Protein AF-A0A3D5RWS3-F1 (afdb_monomer)

Solvent-accessible surface area (backbone atoms only — not comparable to full-atom values): 8673 Å² total; per-residue (Å²): 136,85,81,83,81,79,78,83,72,88,63,67,59,47,37,91,86,76,72,41,74,52,84,71,76,66,69,67,69,83,58,85,86,69,76,51,62,42,59,52,50,51,54,51,44,47,53,50,14,65,74,66,78,46,55,52,71,55,54,50,50,52,55,49,51,55,35,49,54,36,35,74,72,69,50,42,64,66,46,50,54,51,46,38,56,57,78,48,66,82,84,80,83,78,81,82,86,73,84,82,76,83,74,49,74,64,61,57,50,53,73,74,59,76,73,80,72,86,80,85,85,78,84,82,91,80,86,88,89,131

Structure (mmCIF, N/CA/C/O backbone):
data_AF-A0A3D5RWS3-F1
#
_entry.id   AF-A0A3D5RWS3-F1
#
loop_
_atom_site.group_PDB
_atom_site.id
_atom_site.type_symbol
_atom_site.label_atom_id
_atom_site.label_alt_id
_atom_site.label_comp_id
_atom_site.label_asym_id
_atom_site.label_entity_id
_atom_site.label_seq_id
_atom_site.pdbx_PDB_ins_code
_atom_site.Cartn_x
_atom_site.Cartn_y
_atom_site.Cartn_z
_atom_site.occupancy
_atom_site.B_iso_or_equiv
_atom_site.auth_seq_id
_atom_site.auth_comp_id
_atom_site.auth_asym_id
_atom_site.auth_atom_id
_atom_site.pdbx_PDB_model_num
ATOM 1 N N . MET A 1 1 ? -30.221 -19.049 -11.713 1.00 36.62 1 MET A N 1
ATOM 2 C CA . MET A 1 1 ? -30.953 -18.265 -10.694 1.00 36.62 1 MET A CA 1
ATOM 3 C C . MET A 1 1 ? -29.987 -17.245 -10.103 1.00 36.62 1 MET A C 1
ATOM 5 O O . MET A 1 1 ? -28.895 -17.638 -9.728 1.00 36.62 1 MET A O 1
ATOM 9 N N . SER A 1 2 ? -30.321 -15.952 -10.125 1.00 46.81 2 SER A N 1
ATOM 10 C CA . SER A 1 2 ? -29.475 -14.870 -9.594 1.00 46.81 2 SER A CA 1
ATOM 11 C C . SER A 1 2 ? -30.008 -14.473 -8.220 1.00 46.81 2 SER A C 1
ATOM 13 O O . SER A 1 2 ? -31.063 -13.847 -8.115 1.00 46.81 2 SER A O 1
ATOM 15 N N . GLU A 1 3 ? -29.315 -14.885 -7.161 1.00 55.44 3 GLU A N 1
ATOM 16 C CA . GLU A 1 3 ? -29.613 -14.425 -5.807 1.00 55.44 3 GLU A CA 1
ATOM 17 C C . GLU A 1 3 ? -29.180 -12.959 -5.671 1.00 55.44 3 GLU A C 1
ATOM 19 O O . GLU A 1 3 ? -28.009 -12.607 -5.823 1.00 55.44 3 GLU A O 1
ATOM 24 N N . LYS A 1 4 ? -30.149 -12.075 -5.419 1.00 54.75 4 LYS A N 1
ATOM 25 C CA . LYS A 1 4 ? -29.926 -10.649 -5.163 1.00 54.75 4 LYS A CA 1
ATOM 26 C C . LYS A 1 4 ? -29.294 -10.493 -3.773 1.00 54.75 4 LYS A C 1
ATOM 28 O O . LYS A 1 4 ? -29.996 -10.572 -2.773 1.00 54.75 4 LYS A O 1
ATOM 33 N N . THR A 1 5 ? -27.984 -10.260 -3.687 1.00 52.25 5 THR A N 1
ATOM 34 C CA . THR A 1 5 ? -27.236 -10.273 -2.408 1.00 52.25 5 THR A CA 1
ATOM 35 C C . THR A 1 5 ? -27.088 -8.921 -1.698 1.00 52.25 5 THR A C 1
ATOM 37 O O . THR A 1 5 ? -26.432 -8.853 -0.664 1.00 52.25 5 THR A O 1
ATOM 40 N N . ASN A 1 6 ? -27.727 -7.847 -2.173 1.00 54.09 6 ASN A N 1
ATOM 41 C CA . ASN A 1 6 ? -27.619 -6.516 -1.557 1.00 54.09 6 ASN A CA 1
ATOM 42 C C . ASN A 1 6 ? -28.948 -6.030 -0.960 1.00 54.09 6 ASN A C 1
ATOM 44 O O . ASN A 1 6 ? -29.501 -5.016 -1.382 1.00 54.09 6 ASN A O 1
ATOM 48 N N . THR A 1 7 ? -29.477 -6.732 0.041 1.00 55.81 7 THR A N 1
ATOM 49 C CA . THR A 1 7 ? -30.536 -6.175 0.896 1.00 55.81 7 THR A CA 1
ATOM 50 C C . THR A 1 7 ? -29.924 -5.188 1.886 1.00 55.81 7 THR A C 1
ATOM 52 O O . THR A 1 7 ? -29.222 -5.576 2.821 1.00 55.81 7 THR A O 1
ATOM 55 N N . ASN A 1 8 ? -30.188 -3.898 1.679 1.00 54.53 8 ASN A N 1
ATOM 56 C CA . ASN A 1 8 ? -29.845 -2.841 2.624 1.00 54.53 8 ASN A CA 1
ATOM 57 C C . ASN A 1 8 ? -30.800 -2.935 3.827 1.00 54.53 8 ASN A C 1
ATOM 59 O O . ASN A 1 8 ? -31.895 -2.377 3.815 1.00 54.53 8 ASN A O 1
ATOM 63 N N . VAL A 1 9 ? -30.435 -3.741 4.826 1.00 62.44 9 VAL A N 1
ATOM 64 C CA . VAL A 1 9 ? -31.224 -3.895 6.055 1.00 62.44 9 VAL A CA 1
ATOM 65 C C . VAL A 1 9 ? -31.192 -2.568 6.811 1.00 62.44 9 VAL A C 1
ATOM 67 O O . VAL A 1 9 ? -30.112 -2.059 7.121 1.00 62.44 9 VAL A O 1
ATOM 70 N N . LYS A 1 10 ? -32.367 -2.004 7.112 1.00 59.62 10 LYS A N 1
ATOM 71 C CA . LYS A 1 10 ? -32.502 -0.781 7.913 1.00 59.62 10 LYS A CA 1
ATOM 72 C C . LYS A 1 10 ? -31.971 -1.065 9.321 1.00 59.62 10 LYS A C 1
ATOM 74 O O . LYS A 1 10 ? -32.609 -1.767 10.098 1.00 59.62 10 LYS A O 1
ATOM 79 N N . LYS A 1 11 ? -30.772 -0.572 9.622 1.00 62.06 11 LYS A N 1
ATOM 80 C CA . LYS A 1 11 ? -30.099 -0.791 10.905 1.00 62.06 11 LYS A CA 1
ATOM 81 C C . LYS A 1 11 ? -30.596 0.225 11.927 1.00 62.06 11 LYS A C 1
ATOM 83 O O . LYS A 1 11 ? -30.517 1.428 11.691 1.00 62.06 11 LYS A O 1
ATOM 88 N N . THR A 1 12 ? -31.113 -0.259 13.049 1.00 64.81 12 THR A N 1
ATOM 89 C CA . THR A 1 12 ? -31.482 0.564 14.204 1.00 64.81 12 THR A CA 1
ATOM 90 C C . THR A 1 12 ? -30.310 0.575 15.180 1.00 64.81 12 THR A C 1
ATOM 92 O O . THR A 1 12 ? -29.943 -0.458 15.730 1.00 64.81 12 THR A O 1
ATOM 95 N N . TYR A 1 13 ? -29.688 1.739 15.363 1.00 68.94 13 TYR A N 1
ATOM 96 C CA . TYR A 1 13 ? -28.500 1.918 16.215 1.00 68.94 13 TYR A CA 1
ATOM 97 C C . TYR A 1 13 ? -28.842 2.144 17.695 1.00 68.94 13 TYR A C 1
ATOM 99 O O . TYR A 1 13 ? -27.952 2.269 18.539 1.00 68.94 13 TYR A O 1
ATOM 107 N N . THR A 1 14 ? -30.136 2.191 17.990 1.00 74.44 14 THR A N 1
ATOM 108 C CA . THR A 1 14 ? -30.705 2.591 19.268 1.00 74.44 14 THR A CA 1
ATOM 109 C C . THR A 1 14 ? -31.538 1.446 19.822 1.00 74.44 14 THR A C 1
ATOM 111 O O . THR A 1 14 ? -32.309 0.831 19.084 1.00 74.44 14 THR A O 1
ATOM 114 N N . ASP A 1 15 ? -31.380 1.167 21.112 1.00 75.19 15 ASP A N 1
ATOM 115 C CA . ASP A 1 15 ? -32.229 0.234 21.841 1.00 75.19 15 ASP A CA 1
ATOM 116 C C . ASP A 1 15 ? -33.669 0.786 21.867 1.00 75.19 15 ASP A C 1
ATOM 118 O O . ASP A 1 15 ? -33.875 1.911 22.335 1.00 75.19 15 ASP A O 1
ATOM 122 N N . PRO A 1 16 ? -34.664 0.036 21.358 1.00 77.12 16 PRO A N 1
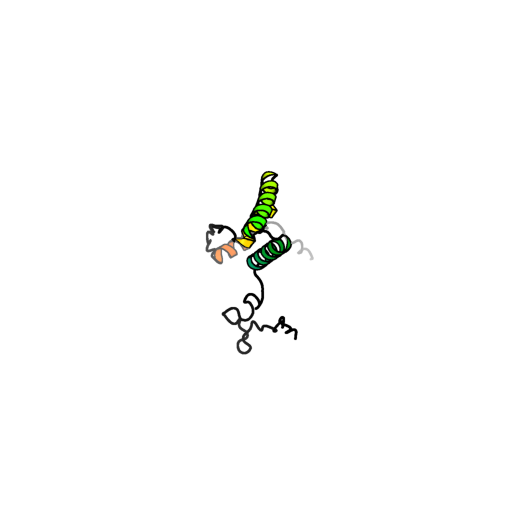ATOM 123 C CA . PRO A 1 16 ? -36.049 0.495 21.289 1.00 77.12 16 PRO A CA 1
ATOM 124 C C . PRO A 1 16 ? -36.683 0.749 22.664 1.00 77.12 16 PRO A C 1
ATOM 126 O O . PRO A 1 16 ? -37.677 1.466 22.736 1.00 77.12 16 PRO A O 1
ATOM 129 N N . VAL A 1 17 ? -36.132 0.183 23.742 1.00 79.69 17 VAL A N 1
ATOM 130 C CA . VAL A 1 17 ? -36.660 0.329 25.106 1.00 79.69 17 VAL A CA 1
ATOM 131 C C . VAL A 1 17 ? -35.993 1.488 25.839 1.00 79.69 17 VAL A C 1
ATOM 133 O O . VAL A 1 17 ? -36.666 2.272 26.502 1.00 79.69 17 VAL A O 1
ATOM 136 N N . THR A 1 18 ? -34.669 1.612 25.733 1.00 79.75 18 THR A N 1
ATOM 137 C CA . THR A 1 18 ? -33.912 2.606 26.512 1.00 79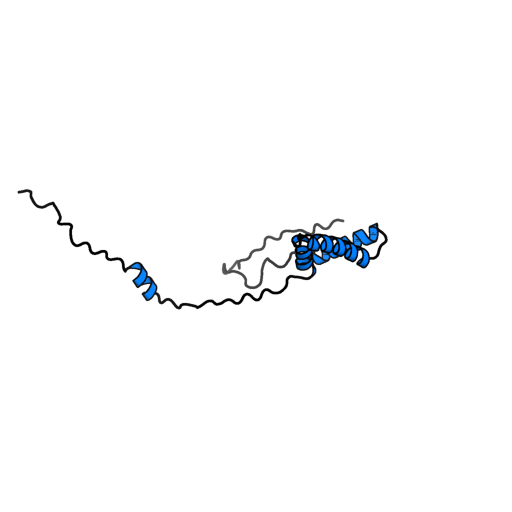.75 18 THR A CA 1
ATOM 138 C C . THR A 1 18 ? -33.581 3.881 25.742 1.00 79.75 18 THR A C 1
ATOM 140 O O . THR A 1 18 ? -33.148 4.859 26.351 1.00 79.75 18 THR A O 1
ATOM 143 N N . GLY A 1 19 ? -33.731 3.891 24.414 1.00 76.94 19 GLY A N 1
ATOM 144 C CA . GLY A 1 19 ? -33.339 5.023 23.570 1.00 76.94 19 GLY A CA 1
ATOM 145 C C . GLY A 1 19 ? -31.823 5.262 23.522 1.00 76.94 19 GLY A C 1
ATOM 146 O O . GLY A 1 19 ? -31.371 6.237 22.922 1.00 76.94 19 GLY A O 1
ATOM 147 N N . LYS A 1 20 ? -31.019 4.393 24.148 1.00 78.12 20 LYS A N 1
ATOM 148 C CA . LYS A 1 20 ? -29.559 4.508 24.198 1.00 78.12 20 LYS A CA 1
ATOM 149 C C . LYS A 1 20 ? -28.914 3.783 23.020 1.00 78.12 20 LYS A C 1
ATOM 151 O O . LYS A 1 20 ? -29.484 2.854 22.449 1.00 78.12 20 LYS A O 1
ATOM 156 N N . PHE A 1 21 ? -27.701 4.205 22.666 1.00 74.19 21 PHE A N 1
ATOM 157 C CA . PHE A 1 21 ? -26.881 3.488 21.693 1.00 74.19 21 PHE A CA 1
ATOM 158 C C . PHE A 1 21 ? -26.577 2.077 22.190 1.00 74.19 21 PHE A C 1
ATOM 160 O O . PHE A 1 21 ? -26.133 1.904 23.325 1.00 74.19 21 PHE A O 1
ATOM 167 N N . ILE A 1 22 ? -26.782 1.084 21.326 1.00 72.94 22 ILE A N 1
ATOM 168 C CA . ILE A 1 22 ? -26.425 -0.301 21.634 1.00 72.94 22 ILE A CA 1
ATOM 169 C C . ILE A 1 22 ? -24.889 -0.420 21.529 1.00 72.94 22 ILE A C 1
ATOM 171 O O . ILE A 1 22 ? -24.333 -0.174 20.451 1.00 72.94 22 ILE A O 1
ATOM 175 N N . PRO A 1 23 ? -24.174 -0.754 22.620 1.00 65.19 23 PRO A N 1
ATOM 176 C CA . PRO A 1 23 ? -22.735 -0.977 22.574 1.00 65.19 23 PRO A CA 1
ATOM 177 C C . PRO A 1 23 ? -22.425 -2.248 21.773 1.00 65.19 23 PRO A C 1
ATOM 179 O O . PRO A 1 23 ? -23.112 -3.258 21.894 1.00 65.19 23 PRO A O 1
ATOM 182 N N . GLY A 1 24 ? -21.373 -2.199 20.954 1.00 63.62 24 GLY A N 1
ATOM 183 C CA . GLY A 1 24 ? -21.055 -3.264 20.001 1.00 63.62 24 GLY A CA 1
ATOM 184 C C . GLY A 1 24 ? -21.763 -3.031 18.672 1.00 63.62 24 GLY A C 1
ATOM 185 O O . GLY A 1 24 ? -22.903 -3.424 18.492 1.00 63.62 24 GLY A O 1
ATOM 186 N N . ASN A 1 25 ? -21.052 -2.360 17.762 1.00 62.66 25 ASN A N 1
ATOM 187 C CA . ASN A 1 25 ? -21.389 -2.066 16.367 1.00 62.66 25 ASN A CA 1
ATOM 188 C C . ASN A 1 25 ? -22.687 -2.718 15.814 1.00 62.66 25 ASN A C 1
ATOM 190 O O . ASN A 1 25 ? -22.611 -3.665 15.023 1.00 62.66 25 ASN A O 1
ATOM 194 N N . PRO A 1 26 ? -23.877 -2.186 16.153 1.00 58.44 26 PRO A N 1
ATOM 195 C CA . PRO A 1 26 ? -25.155 -2.851 15.867 1.00 58.44 26 PRO A CA 1
ATOM 196 C C . PRO A 1 26 ? -25.518 -2.792 14.380 1.00 58.44 26 PRO A C 1
ATOM 198 O O . PRO A 1 26 ? -26.467 -3.424 13.924 1.00 58.44 26 PRO A O 1
ATOM 201 N N . GLY A 1 27 ? -24.761 -2.011 13.600 1.00 59.22 27 GLY A N 1
ATOM 202 C CA . GLY A 1 27 ? -25.050 -1.747 12.201 1.00 59.22 27 GLY A CA 1
ATOM 203 C C . GLY A 1 27 ? -23.840 -1.578 11.286 1.00 59.22 27 GLY A C 1
ATOM 204 O O . GLY A 1 27 ? -23.999 -0.980 10.227 1.00 59.22 27 GLY A O 1
ATOM 205 N N . GLY A 1 28 ? -22.637 -2.059 11.589 1.00 61.69 28 GLY A N 1
ATOM 206 C CA . GLY A 1 28 ? -21.481 -1.517 10.854 1.00 61.69 28 GLY A CA 1
ATOM 207 C C . GLY A 1 28 ? -20.250 -2.387 10.733 1.00 61.69 28 GLY A C 1
ATOM 208 O O . GLY A 1 28 ? -19.150 -1.847 10.702 1.00 61.69 28 GLY A O 1
ATOM 209 N N . GLY A 1 29 ? -20.381 -3.711 10.669 1.00 65.19 29 GLY A N 1
ATOM 210 C CA . GLY A 1 29 ? -19.321 -4.514 10.059 1.00 65.19 29 GLY A CA 1
ATOM 211 C C . GLY A 1 29 ? -19.208 -4.196 8.564 1.00 65.19 29 GLY A C 1
ATOM 212 O O . GLY A 1 29 ? -20.181 -3.749 7.945 1.00 65.19 29 GLY A O 1
ATOM 213 N N . ARG A 1 30 ? -18.038 -4.449 7.964 1.00 68.38 30 ARG A N 1
ATOM 214 C CA . ARG A 1 30 ? -17.878 -4.443 6.502 1.00 68.38 30 ARG A CA 1
ATOM 215 C C . ARG A 1 30 ? -19.007 -5.306 5.897 1.00 68.38 30 ARG A C 1
ATOM 217 O O . ARG A 1 30 ? -19.144 -6.453 6.325 1.00 68.38 30 ARG A O 1
ATOM 224 N N . PRO A 1 31 ? -19.833 -4.791 4.963 1.00 72.50 31 PRO A N 1
ATOM 225 C CA . PRO A 1 31 ? -20.979 -5.534 4.444 1.00 72.50 31 PRO A CA 1
ATOM 226 C C . PRO A 1 31 ? -20.573 -6.922 3.945 1.00 72.50 31 PRO A C 1
ATOM 228 O O . PRO A 1 31 ? -19.505 -7.084 3.343 1.00 72.50 31 PRO A O 1
ATOM 231 N N . LYS A 1 32 ? -21.412 -7.932 4.179 1.00 68.31 32 LYS A N 1
ATOM 232 C CA . LYS A 1 32 ? -21.143 -9.291 3.702 1.00 68.31 32 LYS A CA 1
ATOM 233 C C . LYS A 1 32 ? -20.996 -9.265 2.173 1.00 68.31 32 LYS A C 1
ATOM 235 O O . LYS A 1 32 ? -21.801 -8.647 1.491 1.00 68.31 32 LYS A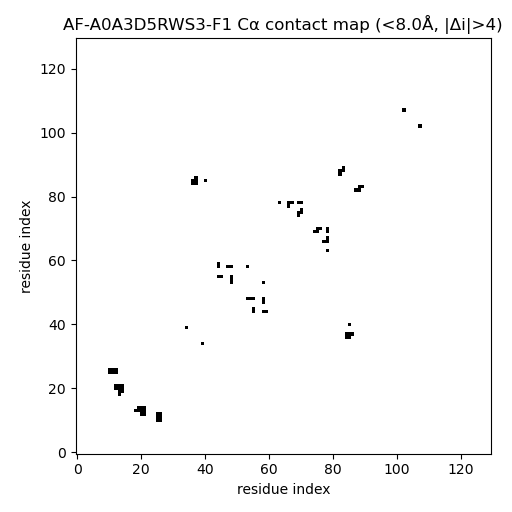 O 1
ATOM 240 N N . GLY A 1 33 ? -19.928 -9.871 1.651 1.00 72.81 33 GLY A N 1
ATOM 241 C CA . GLY A 1 33 ? -19.588 -9.832 0.219 1.00 72.81 33 GLY A CA 1
ATOM 242 C C . GLY A 1 33 ? -18.715 -8.647 -0.217 1.00 72.81 33 GLY A C 1
ATOM 243 O O . GLY A 1 33 ? -18.292 -8.594 -1.370 1.00 72.81 33 GLY A O 1
ATOM 244 N N . SER A 1 34 ? -18.375 -7.716 0.679 1.00 74.50 34 SER A N 1
ATOM 245 C CA . SER A 1 34 ? -17.473 -6.611 0.335 1.00 74.50 34 SER A CA 1
ATOM 246 C C . SER A 1 34 ? -16.051 -7.112 0.080 1.00 74.50 34 SER A C 1
ATOM 248 O O . SER A 1 34 ? -15.317 -7.444 1.010 1.00 74.50 34 SER A O 1
ATOM 250 N N . ILE A 1 35 ? -15.605 -7.059 -1.168 1.00 81.62 35 ILE A N 1
ATOM 251 C CA . ILE A 1 35 ? -14.264 -7.502 -1.574 1.00 81.62 35 ILE A CA 1
ATOM 252 C C . ILE A 1 35 ? -13.223 -6.427 -1.227 1.00 81.62 35 ILE A C 1
ATOM 254 O O . ILE A 1 35 ? -13.443 -5.252 -1.540 1.00 81.62 35 ILE A O 1
ATOM 258 N N . SER A 1 36 ? -12.130 -6.794 -0.543 1.00 83.81 36 SER A N 1
ATOM 259 C CA . SER A 1 36 ? -11.021 -5.878 -0.212 1.00 83.81 36 SER A CA 1
ATOM 260 C C . SER A 1 36 ? -10.290 -5.417 -1.476 1.00 83.81 36 SER A C 1
ATOM 262 O O . SER A 1 36 ? -10.401 -6.043 -2.531 1.00 83.81 36 SER A O 1
ATOM 264 N N . PHE A 1 37 ? -9.555 -4.305 -1.391 1.00 84.31 37 PHE A N 1
ATOM 265 C CA . PHE A 1 37 ? -8.760 -3.843 -2.529 1.00 84.31 37 PHE A CA 1
ATOM 266 C C . PHE A 1 37 ? -7.727 -4.898 -2.938 1.00 84.31 37 PHE A C 1
ATOM 268 O O . PHE A 1 37 ? -7.680 -5.246 -4.110 1.00 84.31 37 PHE A O 1
ATOM 275 N N . ALA A 1 38 ? -7.012 -5.490 -1.977 1.00 85.69 38 ALA A N 1
ATOM 276 C CA . ALA A 1 38 ? -6.070 -6.582 -2.223 1.00 85.69 38 ALA A CA 1
ATOM 277 C C . ALA A 1 38 ? -6.709 -7.760 -2.983 1.00 85.69 38 ALA A C 1
ATOM 279 O O . ALA A 1 38 ? -6.144 -8.260 -3.951 1.00 85.69 38 ALA A O 1
ATOM 280 N N . THR A 1 39 ? -7.933 -8.166 -2.626 1.00 86.88 39 THR A N 1
ATOM 281 C CA . THR A 1 39 ? -8.624 -9.239 -3.356 1.00 86.88 39 THR A CA 1
ATOM 282 C C . THR A 1 39 ? -9.047 -8.811 -4.766 1.00 86.88 39 THR A C 1
ATOM 284 O O . THR A 1 39 ? -9.020 -9.633 -5.678 1.00 86.88 39 THR A O 1
ATOM 287 N N . LYS A 1 40 ? -9.437 -7.546 -4.983 1.00 88.12 40 LYS A N 1
ATOM 288 C CA . LYS A 1 40 ? -9.710 -7.033 -6.340 1.00 88.12 40 LYS A CA 1
ATOM 289 C C . LYS A 1 40 ? -8.437 -6.973 -7.184 1.00 88.12 40 LYS A C 1
ATOM 291 O O . LYS A 1 40 ? -8.484 -7.350 -8.347 1.00 88.12 40 LYS A O 1
ATOM 296 N N . TRP A 1 41 ? -7.336 -6.524 -6.585 1.00 87.62 41 TRP A N 1
ATOM 297 C CA . TRP A 1 41 ? -6.015 -6.451 -7.202 1.00 87.62 41 TRP A CA 1
ATOM 298 C C . TRP A 1 41 ? -5.555 -7.828 -7.671 1.00 87.62 41 TRP A C 1
ATOM 300 O O . TRP A 1 41 ? -5.284 -8.011 -8.852 1.00 87.62 41 TRP A O 1
ATOM 310 N N . LYS A 1 42 ? -5.611 -8.830 -6.786 1.00 89.19 42 LYS A N 1
ATOM 311 C CA . LYS A 1 42 ? -5.257 -10.208 -7.135 1.00 89.19 42 LYS A CA 1
ATOM 312 C C . LYS A 1 42 ? -6.085 -10.742 -8.307 1.00 89.19 42 LYS A C 1
ATOM 314 O O . LYS A 1 42 ? -5.524 -11.215 -9.282 1.00 89.19 42 LYS A O 1
ATOM 319 N N . LYS A 1 43 ? -7.414 -10.585 -8.259 1.00 90.81 43 LYS A N 1
ATOM 320 C CA . LYS A 1 43 ? -8.310 -11.018 -9.348 1.00 90.81 43 LYS A CA 1
ATOM 321 C C . LYS A 1 43 ? -8.035 -10.312 -10.675 1.00 90.81 43 LYS A C 1
ATOM 323 O O . LYS A 1 43 ? -8.282 -10.875 -11.734 1.00 90.81 43 LYS A O 1
ATOM 328 N N . PHE A 1 44 ? -7.607 -9.054 -10.621 1.00 90.06 44 PHE A N 1
ATOM 329 C CA . PHE A 1 44 ? -7.257 -8.289 -11.809 1.00 90.06 44 PHE A CA 1
ATOM 330 C C . PHE A 1 44 ? -5.982 -8.829 -12.457 1.00 90.06 44 PHE A C 1
ATOM 332 O O . PHE A 1 44 ? -5.984 -9.057 -13.663 1.00 90.06 44 PHE A O 1
ATOM 339 N N . ILE A 1 45 ? -4.942 -9.088 -11.660 1.00 90.88 45 ILE A N 1
ATOM 340 C CA . ILE A 1 45 ? -3.694 -9.680 -12.152 1.00 90.88 45 ILE A CA 1
ATOM 341 C C . ILE A 1 45 ? -3.942 -11.102 -12.664 1.00 90.88 45 ILE A C 1
ATOM 343 O O . ILE A 1 45 ? -3.548 -11.387 -13.787 1.00 90.88 45 ILE A O 1
ATOM 347 N N . GLU A 1 46 ? -4.668 -11.947 -11.917 1.00 91.50 46 GLU A N 1
ATOM 348 C CA . GLU A 1 46 ? -5.057 -13.302 -12.361 1.00 91.50 46 GLU A CA 1
ATOM 349 C C . GLU A 1 46 ? -5.750 -13.250 -13.733 1.00 91.50 46 GLU A C 1
ATOM 351 O O . GLU A 1 46 ? -5.352 -13.946 -14.655 1.00 91.50 46 GLU A O 1
ATOM 356 N N . LYS A 1 47 ? -6.705 -12.332 -13.928 1.00 92.38 47 LYS A N 1
ATOM 357 C CA . LYS A 1 47 ? -7.403 -12.191 -15.214 1.00 92.38 47 LYS A CA 1
ATOM 358 C C . LYS A 1 47 ? -6.492 -11.748 -16.367 1.00 92.38 47 LYS A C 1
ATOM 360 O O . LYS A 1 47 ? -6.737 -12.121 -17.510 1.00 92.38 47 LYS A O 1
ATOM 365 N N . ILE A 1 48 ? -5.500 -10.896 -16.106 1.00 90.38 48 ILE A N 1
ATOM 366 C CA . ILE A 1 48 ? -4.542 -10.469 -17.138 1.00 90.38 48 ILE A CA 1
ATOM 367 C C . ILE A 1 48 ? -3.581 -11.606 -17.470 1.00 90.38 48 ILE A C 1
ATOM 369 O O . ILE A 1 48 ? -3.316 -11.832 -18.646 1.00 90.38 48 ILE A O 1
ATOM 373 N N . ALA A 1 49 ? -3.103 -12.315 -16.450 1.00 91.50 49 ALA A N 1
ATOM 374 C CA . ALA A 1 49 ? -2.251 -13.485 -16.595 1.00 91.50 49 ALA A CA 1
ATOM 375 C C . ALA A 1 49 ? -2.938 -14.553 -17.459 1.00 91.50 49 ALA A C 1
ATOM 377 O O . ALA A 1 49 ? -2.380 -14.961 -18.474 1.00 91.50 49 ALA A O 1
ATOM 378 N N . ASP A 1 50 ? -4.198 -14.877 -17.146 1.00 91.31 50 ASP A N 1
ATOM 379 C CA . ASP A 1 50 ? -5.017 -15.820 -17.915 1.00 91.31 50 ASP A CA 1
ATOM 380 C C . ASP A 1 50 ? -5.194 -15.381 -19.378 1.00 91.31 50 ASP A C 1
ATOM 382 O O . ASP A 1 50 ? -5.086 -16.193 -20.292 1.00 91.31 50 ASP A O 1
ATOM 386 N N . ASN A 1 51 ? -5.455 -14.092 -19.620 1.00 90.56 51 ASN A N 1
ATOM 387 C CA . ASN A 1 51 ? -5.666 -13.569 -20.974 1.00 90.56 51 ASN A CA 1
ATOM 388 C C . ASN A 1 51 ? -4.394 -13.559 -21.832 1.00 90.56 51 ASN A C 1
ATOM 390 O O . ASN A 1 51 ? -4.491 -13.588 -23.056 1.00 90.56 51 ASN A O 1
ATOM 394 N N . ASN A 1 52 ? -3.231 -13.441 -21.196 1.00 88.31 52 ASN A N 1
ATOM 395 C CA . ASN A 1 52 ? -1.942 -13.314 -21.868 1.00 88.31 52 ASN A CA 1
ATOM 396 C C . ASN A 1 52 ? -1.130 -14.620 -21.833 1.00 88.31 52 ASN A C 1
ATOM 398 O O . ASN A 1 52 ? -0.019 -14.633 -22.352 1.00 88.31 52 ASN A O 1
ATOM 402 N N . GLU A 1 53 ? -1.666 -15.689 -21.231 1.00 90.62 53 GLU A N 1
ATOM 403 C CA . GLU A 1 53 ? -0.994 -16.984 -21.035 1.00 90.62 53 GLU A CA 1
ATOM 404 C C . GLU A 1 53 ? 0.375 -16.861 -20.336 1.00 90.62 53 GLU A C 1
ATOM 406 O O . GLU A 1 53 ? 1.320 -17.594 -20.625 1.00 90.62 53 GLU A O 1
ATOM 411 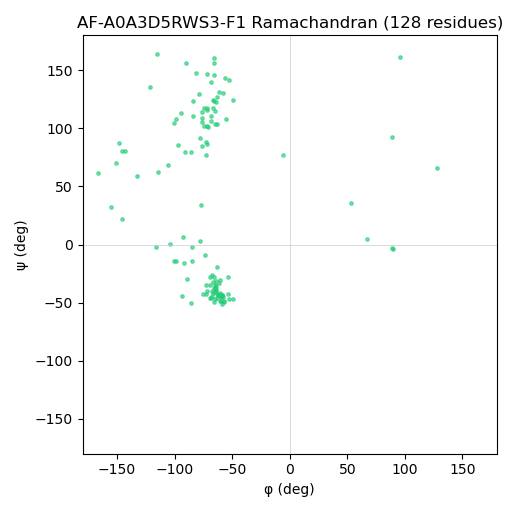N N . VAL A 1 54 ? 0.483 -15.919 -19.399 1.00 92.00 54 VAL A N 1
ATOM 412 C CA . VAL A 1 54 ? 1.698 -15.663 -18.610 1.00 92.00 54 VAL A CA 1
ATOM 413 C C . VAL A 1 54 ? 1.455 -15.949 -17.135 1.00 92.00 54 VAL A C 1
ATOM 415 O O . VAL A 1 54 ? 0.316 -16.041 -16.679 1.00 92.00 54 VAL A O 1
ATOM 418 N N . GLU A 1 55 ? 2.530 -16.072 -16.363 1.00 89.69 55 GLU A N 1
ATOM 419 C CA . GLU A 1 55 ? 2.428 -16.265 -14.922 1.00 89.69 55 GLU A CA 1
ATOM 420 C C . GLU A 1 55 ? 1.958 -14.982 -14.214 1.00 89.69 55 GLU A C 1
ATOM 422 O O . GLU A 1 55 ? 2.301 -13.860 -14.595 1.00 89.69 55 GLU A O 1
ATOM 427 N N . PHE A 1 56 ? 1.197 -15.151 -13.129 1.00 89.56 56 PHE A N 1
ATOM 428 C CA . PHE A 1 56 ? 0.761 -14.061 -12.252 1.00 89.56 56 PHE A CA 1
ATOM 429 C C . PHE A 1 56 ? 1.927 -13.150 -11.828 1.00 89.56 56 PHE A C 1
ATOM 431 O O . PHE A 1 56 ? 1.827 -11.924 -11.921 1.00 89.56 56 PHE A O 1
ATOM 438 N N . ASP A 1 57 ? 3.039 -13.755 -11.403 1.00 88.62 57 ASP A N 1
ATOM 439 C CA . ASP A 1 57 ? 4.217 -13.048 -10.896 1.00 88.62 57 ASP A CA 1
ATOM 440 C C . ASP A 1 57 ? 4.903 -12.197 -11.972 1.00 88.62 57 ASP A C 1
ATOM 442 O O . ASP A 1 57 ? 5.545 -11.193 -11.649 1.00 88.62 57 ASP A O 1
ATOM 446 N N . ASP A 1 58 ? 4.788 -12.576 -13.246 1.00 89.25 58 ASP A N 1
ATOM 447 C CA . ASP A 1 58 ? 5.366 -11.819 -14.356 1.00 89.25 58 ASP A CA 1
ATOM 448 C C . ASP A 1 58 ? 4.536 -10.565 -14.649 1.00 89.25 58 ASP A C 1
ATOM 450 O O . ASP A 1 58 ? 5.087 -9.469 -14.776 1.00 89.25 58 ASP A O 1
ATOM 454 N N . VAL A 1 59 ? 3.204 -10.685 -14.635 1.00 89.25 59 VAL A N 1
ATOM 455 C CA . VAL A 1 59 ? 2.292 -9.537 -14.776 1.00 89.25 59 VAL A CA 1
ATOM 456 C C . VAL A 1 59 ? 2.476 -8.548 -13.627 1.00 89.25 59 VAL A C 1
ATOM 458 O O . VAL A 1 59 ? 2.521 -7.333 -13.845 1.00 89.25 59 VAL A O 1
ATOM 461 N N . GLU A 1 60 ? 2.604 -9.045 -12.394 1.00 87.62 60 GLU A N 1
ATOM 462 C CA . GLU A 1 60 ? 2.855 -8.187 -11.237 1.00 87.62 60 GLU A CA 1
ATOM 463 C C . GLU A 1 60 ? 4.209 -7.471 -11.353 1.00 87.62 60 GLU A C 1
ATOM 465 O O . GLU A 1 60 ? 4.288 -6.259 -11.123 1.00 87.62 60 GLU A O 1
ATOM 470 N N . ARG A 1 61 ? 5.263 -8.174 -11.791 1.00 88.12 61 ARG A N 1
ATOM 471 C CA . ARG A 1 61 ? 6.587 -7.582 -12.040 1.00 88.12 61 ARG A CA 1
ATOM 472 C C . ARG A 1 61 ? 6.550 -6.493 -13.108 1.00 88.12 61 ARG A C 1
ATOM 474 O O . ARG A 1 61 ? 7.166 -5.441 -12.914 1.00 88.12 61 ARG A O 1
ATOM 481 N N . GLU A 1 62 ? 5.818 -6.685 -14.201 1.00 89.25 62 GLU A N 1
ATOM 482 C CA . GLU A 1 62 ? 5.667 -5.658 -15.235 1.00 89.25 62 GLU A CA 1
ATOM 483 C C . GLU A 1 62 ? 4.963 -4.406 -14.703 1.00 89.25 62 GLU A C 1
ATOM 485 O O . GLU A 1 62 ? 5.459 -3.288 -14.890 1.00 89.25 62 GLU A O 1
ATOM 490 N N . LEU A 1 63 ? 3.860 -4.579 -13.971 1.00 86.12 63 LEU A N 1
ATOM 491 C CA . LEU A 1 63 ? 3.126 -3.490 -13.318 1.00 86.12 63 LEU A CA 1
ATOM 492 C C . LEU A 1 63 ? 4.017 -2.710 -12.343 1.00 86.12 63 LEU A C 1
ATOM 494 O O . LEU A 1 63 ? 4.047 -1.473 -12.371 1.00 86.12 63 LEU A O 1
ATOM 498 N N . LEU A 1 64 ? 4.799 -3.423 -11.530 1.00 85.62 64 LEU A N 1
ATOM 499 C CA . LEU A 1 64 ? 5.774 -2.824 -10.620 1.00 85.62 64 LEU A CA 1
ATOM 500 C C . LEU A 1 64 ? 6.890 -2.091 -11.375 1.00 85.62 64 LEU A C 1
ATOM 502 O O . LEU A 1 64 ? 7.312 -1.020 -10.939 1.00 85.62 64 LEU A O 1
ATOM 506 N N . SER A 1 65 ? 7.328 -2.595 -12.532 1.00 86.81 65 SER A N 1
ATOM 507 C CA . SER A 1 65 ? 8.361 -1.945 -13.349 1.00 86.81 65 SER A CA 1
ATOM 508 C C . SER A 1 65 ? 7.907 -0.579 -13.882 1.00 86.81 65 SER A C 1
ATOM 510 O O . SER A 1 65 ? 8.673 0.390 -13.865 1.00 86.81 65 SER A O 1
ATOM 512 N N . VAL A 1 66 ? 6.645 -0.465 -14.312 1.00 86.75 66 VAL A N 1
ATOM 513 C CA . VAL A 1 66 ? 6.053 0.797 -14.778 1.00 86.75 66 VAL A CA 1
ATOM 514 C C . VAL A 1 66 ? 5.926 1.770 -13.614 1.00 86.75 66 VAL A C 1
ATOM 516 O O . VAL A 1 66 ? 6.297 2.940 -13.734 1.00 86.75 66 VAL A O 1
ATOM 519 N N . ALA A 1 67 ? 5.455 1.280 -12.470 1.00 83.19 67 ALA A N 1
ATOM 520 C CA . ALA A 1 67 ? 5.307 2.098 -11.281 1.00 83.19 67 ALA A CA 1
ATOM 521 C C . ALA A 1 67 ? 6.670 2.600 -10.759 1.00 83.19 67 ALA A C 1
ATOM 523 O O . ALA A 1 67 ? 6.794 3.776 -10.420 1.00 83.19 67 ALA A O 1
ATOM 524 N N . TYR A 1 68 ? 7.721 1.773 -10.807 1.00 83.44 68 TYR A N 1
ATOM 525 C CA . TYR A 1 68 ? 9.098 2.175 -10.503 1.00 83.44 68 TYR A CA 1
ATOM 526 C C . TYR A 1 68 ? 9.614 3.265 -11.454 1.00 83.44 68 TYR A C 1
ATOM 528 O O . TYR A 1 68 ? 10.210 4.248 -11.011 1.00 83.44 68 TYR A O 1
ATOM 536 N N . LYS A 1 69 ? 9.353 3.145 -12.764 1.00 87.38 69 LYS A N 1
ATOM 537 C CA . LYS A 1 69 ? 9.729 4.177 -13.748 1.00 87.38 69 LYS A CA 1
ATOM 538 C C . LYS A 1 69 ? 9.054 5.519 -13.448 1.00 87.38 69 LYS A C 1
ATOM 540 O O . LYS A 1 69 ? 9.723 6.550 -13.488 1.00 87.38 69 LYS A O 1
ATOM 545 N N . GLN A 1 70 ? 7.764 5.514 -13.108 1.00 85.12 70 GLN A N 1
ATOM 546 C CA . GLN A 1 70 ? 7.046 6.738 -12.732 1.00 85.12 70 GLN A CA 1
ATOM 547 C C . GLN A 1 70 ? 7.540 7.328 -11.409 1.00 85.12 70 GLN A C 1
ATOM 549 O O . GLN A 1 70 ? 7.733 8.540 -11.316 1.00 85.12 70 GLN A O 1
ATOM 554 N N . ALA A 1 71 ? 7.826 6.476 -10.422 1.00 83.31 71 ALA A N 1
ATOM 555 C CA . ALA A 1 71 ? 8.425 6.887 -9.160 1.00 83.31 71 ALA A CA 1
ATOM 556 C C . ALA A 1 71 ? 9.779 7.580 -9.383 1.00 83.31 71 ALA A C 1
ATOM 558 O O . ALA A 1 71 ? 10.022 8.650 -8.826 1.00 83.31 71 ALA A O 1
ATOM 559 N N . LYS A 1 72 ? 10.628 7.030 -10.261 1.00 84.19 72 LYS A N 1
ATOM 560 C CA . LYS A 1 72 ? 11.911 7.639 -10.644 1.00 84.19 72 LYS A CA 1
ATOM 561 C C . LYS A 1 72 ? 11.740 8.985 -11.357 1.00 84.19 72 LYS A C 1
ATOM 563 O O . LYS A 1 72 ? 12.585 9.860 -11.207 1.00 84.19 72 LYS A O 1
ATOM 568 N N . ALA A 1 73 ? 10.648 9.168 -12.097 1.00 86.94 73 ALA A N 1
ATOM 569 C CA . ALA A 1 73 ? 10.292 10.438 -12.732 1.00 86.94 73 ALA A CA 1
ATOM 570 C C . ALA A 1 73 ? 9.686 11.470 -11.754 1.00 86.94 73 ALA A C 1
ATOM 572 O O . ALA A 1 73 ? 9.277 12.547 -12.179 1.00 86.94 73 ALA A O 1
ATOM 573 N N . G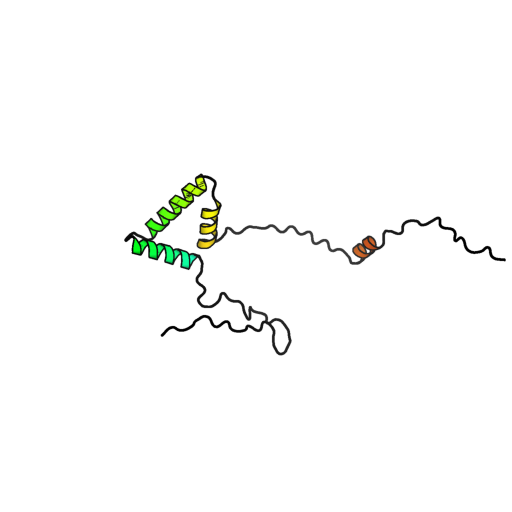LY A 1 74 ? 9.608 11.154 -10.455 1.00 83.44 74 GLY A N 1
ATOM 574 C CA . GLY A 1 74 ? 9.059 12.031 -9.419 1.00 83.44 74 GLY A CA 1
ATOM 575 C C . GLY A 1 74 ? 7.553 11.877 -9.189 1.00 83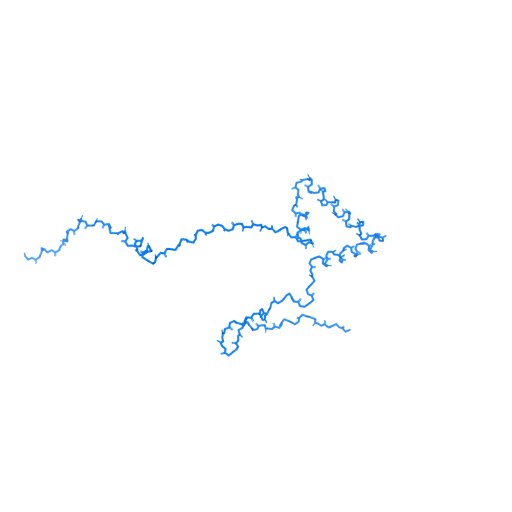.44 74 GLY A C 1
ATOM 576 O O . GLY A 1 74 ? 7.018 12.476 -8.259 1.00 83.44 74 GLY A O 1
ATOM 577 N N . ASN A 1 75 ? 6.856 11.042 -9.968 1.00 81.44 75 ASN A N 1
ATOM 578 C CA . ASN A 1 75 ? 5.444 10.738 -9.742 1.00 81.44 75 ASN A CA 1
ATOM 579 C C . ASN A 1 75 ? 5.296 9.508 -8.835 1.00 81.44 75 ASN A C 1
ATOM 581 O O . ASN A 1 75 ? 5.062 8.385 -9.285 1.00 81.44 75 ASN A O 1
ATOM 585 N N . PHE A 1 76 ? 5.459 9.729 -7.531 1.00 81.75 76 PHE A N 1
ATOM 586 C CA . PHE A 1 76 ? 5.427 8.662 -6.526 1.00 81.75 76 PHE A CA 1
ATOM 587 C C . PHE A 1 76 ? 4.010 8.297 -6.056 1.00 81.75 76 PHE A C 1
ATOM 589 O O . PHE A 1 76 ? 3.805 7.253 -5.435 1.00 81.75 76 PHE A O 1
ATOM 596 N N . SER A 1 77 ? 3.023 9.145 -6.355 1.00 80.50 77 SER A N 1
ATOM 597 C CA . SER A 1 77 ? 1.655 9.028 -5.844 1.00 80.50 77 SER A CA 1
ATOM 598 C C . SER A 1 77 ? 1.014 7.695 -6.219 1.00 80.50 77 SER A C 1
ATOM 600 O O . SER A 1 77 ? 0.434 7.037 -5.365 1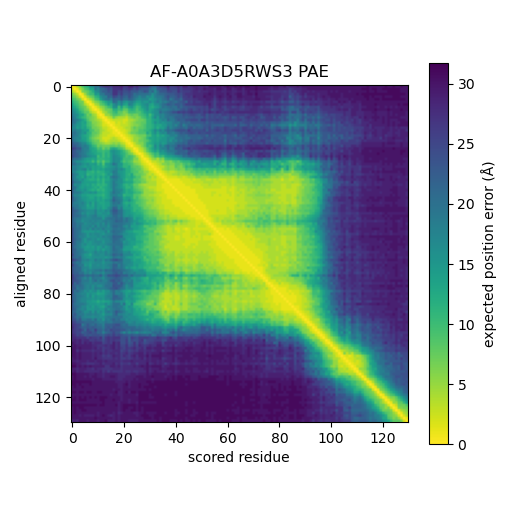.00 80.50 77 SER A O 1
ATOM 602 N N . PHE A 1 78 ? 1.171 7.261 -7.472 1.00 72.81 78 PHE A N 1
ATOM 603 C CA . PHE A 1 78 ? 0.556 6.029 -7.967 1.00 72.81 78 PHE A CA 1
ATOM 604 C C . PHE A 1 78 ? 1.153 4.767 -7.331 1.00 72.81 78 PHE A C 1
ATOM 606 O O . PHE A 1 78 ? 0.417 3.899 -6.865 1.00 72.81 78 PHE A O 1
ATOM 613 N N . TYR A 1 79 ? 2.485 4.689 -7.259 1.00 79.38 79 TYR A N 1
ATOM 614 C CA . TYR A 1 79 ? 3.188 3.571 -6.626 1.00 79.38 79 TYR A CA 1
ATOM 615 C C . TYR A 1 79 ? 2.817 3.459 -5.144 1.00 79.38 79 TYR A C 1
ATOM 617 O O . TYR A 1 79 ? 2.418 2.394 -4.674 1.00 79.38 79 TYR A O 1
ATOM 625 N N . LYS A 1 80 ? 2.868 4.584 -4.421 1.00 84.50 80 LYS A N 1
ATOM 626 C CA . LYS A 1 80 ? 2.540 4.639 -2.997 1.00 84.50 80 LYS A CA 1
ATOM 627 C C . LYS A 1 80 ? 1.097 4.223 -2.717 1.00 84.50 80 LYS A C 1
ATOM 629 O O . LYS A 1 80 ? 0.870 3.440 -1.802 1.00 84.50 80 LYS A O 1
ATOM 634 N N . ASP A 1 81 ? 0.133 4.703 -3.502 1.00 83.56 81 ASP A N 1
ATOM 635 C CA . ASP A 1 81 ? -1.282 4.392 -3.272 1.00 83.56 81 ASP A CA 1
ATOM 636 C C . ASP A 1 81 ? -1.597 2.906 -3.480 1.00 83.56 81 ASP A C 1
ATOM 638 O O . ASP A 1 81 ? -2.394 2.342 -2.729 1.00 83.56 81 ASP A O 1
ATOM 642 N N . ILE A 1 82 ? -0.973 2.254 -4.467 1.00 81.88 82 ILE A N 1
ATOM 643 C CA . ILE A 1 82 ? -1.135 0.808 -4.669 1.00 81.88 82 ILE A CA 1
ATOM 644 C C . ILE A 1 82 ? -0.541 0.049 -3.483 1.00 81.88 82 ILE A C 1
ATOM 646 O O . ILE A 1 82 ? -1.231 -0.783 -2.894 1.00 81.88 82 ILE A O 1
ATOM 650 N N . PHE A 1 83 ? 0.691 0.374 -3.083 1.00 83.06 83 PHE A N 1
ATOM 651 C CA . PHE A 1 83 ? 1.354 -0.296 -1.964 1.00 83.06 83 PHE A CA 1
ATOM 652 C C . PHE A 1 83 ? 0.578 -0.143 -0.654 1.00 83.06 83 PHE A C 1
ATOM 654 O O . PHE A 1 83 ? 0.267 -1.139 -0.002 1.00 83.06 83 PHE A O 1
ATOM 661 N N . ASP A 1 84 ? 0.172 1.083 -0.327 1.00 87.62 84 ASP A N 1
ATOM 662 C CA . ASP A 1 84 ? -0.589 1.401 0.882 1.00 87.62 84 ASP A CA 1
ATOM 663 C C . ASP A 1 84 ? -1.940 0.657 0.931 1.00 87.62 84 ASP A C 1
ATOM 665 O O . ASP A 1 84 ? -2.443 0.341 2.012 1.00 87.62 84 ASP A O 1
ATOM 669 N N . ARG A 1 85 ? -2.556 0.375 -0.227 1.00 84.56 85 ARG A N 1
ATOM 670 C CA . ARG A 1 85 ? -3.859 -0.312 -0.321 1.00 84.56 85 ARG A CA 1
ATOM 671 C C . ARG A 1 85 ? -3.756 -1.833 -0.385 1.00 84.56 85 ARG A C 1
ATOM 673 O O . ARG A 1 85 ? -4.709 -2.503 0.020 1.00 84.56 85 ARG A O 1
ATOM 680 N N . VAL A 1 86 ? -2.668 -2.369 -0.934 1.00 83.62 86 VAL A N 1
ATOM 681 C CA . VAL A 1 86 ? -2.440 -3.818 -1.044 1.00 83.62 86 VAL A CA 1
ATOM 682 C C . VAL A 1 86 ? -1.802 -4.357 0.234 1.00 83.62 86 VAL A C 1
ATOM 684 O O . VAL A 1 86 ? -2.325 -5.305 0.814 1.00 83.62 86 VAL A O 1
ATOM 687 N N . TYR A 1 87 ? -0.727 -3.721 0.699 1.00 83.94 87 TYR A N 1
ATOM 688 C CA . TYR A 1 87 ? 0.099 -4.193 1.816 1.00 83.94 87 TYR A CA 1
ATOM 689 C C . TYR A 1 87 ? -0.198 -3.474 3.135 1.00 83.94 87 TYR A C 1
ATOM 691 O O . TYR A 1 87 ? 0.162 -3.960 4.206 1.00 83.94 87 TYR A O 1
ATOM 699 N N . GLY A 1 88 ? -0.913 -2.351 3.066 1.00 83.50 88 GLY A N 1
ATOM 700 C CA . GLY A 1 88 ? -1.208 -1.507 4.215 1.00 83.50 88 GLY A CA 1
ATOM 701 C C . GLY A 1 88 ? -0.216 -0.355 4.353 1.00 83.50 88 GLY A C 1
ATOM 702 O O . GLY A 1 88 ? 0.878 -0.367 3.795 1.00 83.50 88 GLY A O 1
ATOM 703 N N . LYS A 1 89 ? -0.626 0.665 5.109 1.00 85.50 89 LYS A N 1
ATOM 704 C CA . LYS A 1 89 ? 0.216 1.821 5.429 1.00 85.50 89 LYS A CA 1
ATOM 705 C C . LYS A 1 89 ? 1.152 1.498 6.587 1.00 85.50 89 LYS A C 1
ATOM 707 O O . LYS A 1 89 ? 0.768 0.782 7.515 1.00 85.50 89 LYS A O 1
ATOM 712 N N . ALA A 1 90 ? 2.344 2.090 6.564 1.00 82.62 90 ALA A N 1
ATOM 713 C CA . ALA A 1 90 ? 3.185 2.157 7.753 1.00 82.62 90 ALA A CA 1
ATOM 714 C C . ALA A 1 90 ? 2.408 2.830 8.900 1.00 82.62 90 ALA A C 1
ATOM 716 O O . ALA A 1 90 ? 1.597 3.729 8.670 1.00 82.62 90 ALA A O 1
ATOM 717 N N . LYS A 1 91 ? 2.613 2.357 10.134 1.00 81.31 91 LYS A N 1
ATOM 718 C CA . LYS A 1 91 ? 1.988 2.965 11.311 1.00 81.31 91 LYS A CA 1
ATOM 719 C C . LYS A 1 91 ? 2.665 4.305 11.576 1.00 81.31 91 LYS A C 1
ATOM 721 O O . LYS A 1 91 ? 3.844 4.328 11.913 1.00 81.31 91 LYS A O 1
ATOM 726 N N . ASP A 1 92 ? 1.914 5.391 11.459 1.00 79.75 92 ASP A N 1
ATOM 727 C CA . ASP A 1 92 ? 2.386 6.701 11.894 1.00 79.75 92 ASP A CA 1
ATOM 728 C C . ASP A 1 92 ? 2.313 6.764 13.427 1.00 79.75 92 ASP A C 1
ATOM 730 O O . ASP A 1 92 ? 1.231 6.723 14.018 1.00 79.75 92 ASP A O 1
ATOM 734 N N . GLU A 1 93 ? 3.466 6.849 14.092 1.00 78.81 93 GLU A N 1
ATOM 735 C CA . GLU A 1 93 ? 3.530 7.134 15.526 1.00 78.81 93 GLU A CA 1
ATOM 736 C C . GLU A 1 93 ? 3.273 8.625 15.758 1.00 78.81 93 GLU A C 1
ATOM 738 O O . GLU A 1 93 ? 4.190 9.442 15.858 1.00 78.81 93 GLU A O 1
ATOM 743 N N . VAL A 1 94 ? 1.999 9.006 15.841 1.00 76.94 94 VAL A N 1
ATOM 744 C CA . VAL A 1 94 ? 1.638 10.358 16.271 1.00 76.94 94 VAL A CA 1
ATOM 745 C C . VAL A 1 94 ? 1.847 10.451 17.783 1.00 76.94 94 VAL A C 1
ATOM 747 O O . VAL A 1 94 ? 1.034 9.978 18.577 1.00 76.94 94 VAL A O 1
ATOM 750 N N . LYS A 1 95 ? 2.958 11.065 18.204 1.00 72.00 95 LYS A N 1
ATOM 751 C CA . LYS A 1 95 ? 3.179 11.435 19.608 1.00 72.00 95 LYS A CA 1
ATOM 752 C C . LYS A 1 95 ? 2.249 12.594 19.964 1.00 72.00 95 LYS A C 1
ATOM 754 O O . LYS A 1 95 ? 2.518 13.743 19.627 1.00 72.00 95 LYS A O 1
ATOM 759 N N . HIS A 1 96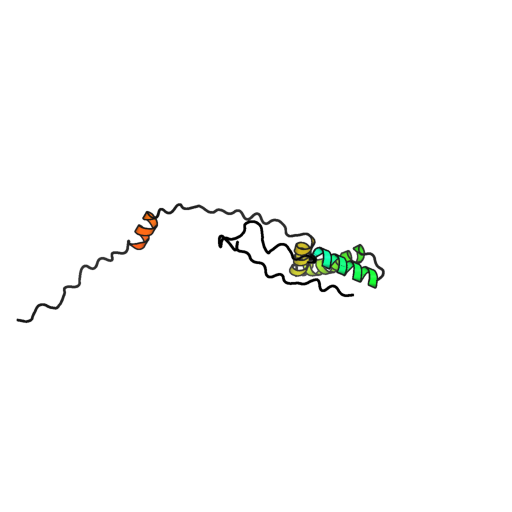 ? 1.148 12.301 20.647 1.00 68.69 96 HIS A N 1
ATOM 760 C CA . HIS A 1 96 ? 0.276 13.330 21.205 1.00 68.69 96 HIS A CA 1
ATOM 761 C C . HIS A 1 96 ? 0.918 13.932 22.465 1.00 68.69 96 HIS A C 1
ATOM 763 O O . HIS A 1 96 ? 0.920 13.304 23.520 1.00 68.69 96 HIS A O 1
ATOM 769 N N . SER A 1 97 ? 1.452 15.152 22.376 1.00 66.38 97 SER A N 1
ATOM 770 C CA . SER A 1 97 ? 1.828 15.953 23.548 1.00 66.38 97 SER A CA 1
ATOM 771 C C . SER A 1 97 ? 0.702 16.938 23.870 1.00 66.38 97 SER A C 1
ATOM 773 O O . SER A 1 97 ? 0.695 18.073 23.398 1.00 66.38 97 SER A O 1
ATOM 775 N N . GLY A 1 98 ? -0.290 16.488 24.633 1.00 61.97 98 GLY A N 1
ATOM 776 C CA . GLY A 1 98 ? -1.305 17.368 25.206 1.00 61.97 98 GLY A CA 1
ATOM 777 C C . GLY A 1 98 ? -0.952 17.670 26.654 1.00 61.97 98 GLY A C 1
ATOM 778 O O . GLY A 1 98 ? -1.095 16.794 27.503 1.00 61.97 98 GLY A O 1
ATOM 779 N N . ALA A 1 99 ? -0.509 18.891 26.953 1.00 62.78 99 ALA A N 1
ATOM 780 C CA . ALA A 1 99 ? -0.573 19.383 28.323 1.00 62.78 99 ALA A CA 1
ATOM 781 C C . ALA A 1 99 ? -2.058 19.568 28.656 1.00 62.78 99 ALA A C 1
A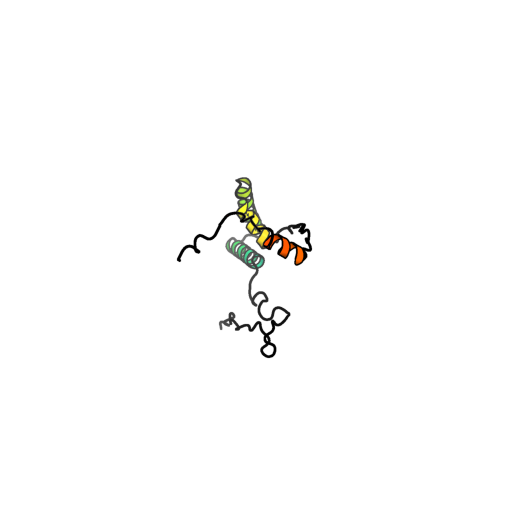TOM 783 O O . ALA A 1 99 ? -2.708 20.471 28.130 1.00 62.78 99 ALA A O 1
ATOM 784 N N . ILE A 1 100 ? -2.615 18.678 29.479 1.00 61.38 100 ILE A N 1
ATOM 785 C CA . ILE A 1 100 ? -3.955 18.859 30.039 1.00 61.38 100 ILE A CA 1
ATOM 786 C C . ILE A 1 100 ? -3.830 19.984 31.068 1.00 61.38 100 ILE A C 1
ATOM 788 O O . ILE A 1 100 ? -3.554 19.747 32.241 1.00 61.38 100 ILE A O 1
ATOM 792 N N . GLY A 1 101 ? -3.954 21.227 30.604 1.00 61.47 101 GLY A N 1
ATOM 793 C CA . GLY A 1 101 ? -4.153 22.370 31.479 1.00 61.47 101 GLY A CA 1
ATOM 794 C C . GLY A 1 101 ? -5.501 22.195 32.159 1.00 61.47 101 GLY A C 1
ATOM 795 O O . GLY A 1 101 ? -6.544 22.350 31.527 1.00 61.47 101 GLY A O 1
ATOM 796 N N . MET A 1 102 ? -5.483 21.802 33.428 1.00 53.56 102 MET A N 1
ATOM 797 C CA . MET A 1 102 ? -6.670 21.726 34.270 1.00 53.56 102 MET A CA 1
ATOM 798 C C . MET A 1 102 ? -7.081 23.162 34.610 1.00 53.56 102 MET A C 1
ATOM 800 O O . MET A 1 102 ? -6.762 23.664 35.680 1.00 53.56 102 MET A O 1
ATOM 804 N N . PHE A 1 103 ? -7.706 23.857 33.657 1.00 55.09 103 PHE A N 1
ATOM 805 C CA . PHE A 1 103 ? -8.248 25.189 33.898 1.00 55.09 103 PHE A CA 1
ATOM 806 C C . PHE A 1 103 ? -9.395 25.060 34.894 1.00 55.09 103 PHE A C 1
ATOM 808 O O . PHE A 1 103 ? -10.394 24.379 34.643 1.00 55.09 103 PHE A O 1
ATOM 815 N N . SER A 1 104 ? -9.225 25.687 36.053 1.00 59.28 104 SER A N 1
ATOM 816 C CA . SER A 1 104 ? -10.294 25.820 37.028 1.00 59.28 104 SER A CA 1
ATOM 817 C C . SER A 1 104 ? -11.389 26.702 36.428 1.00 59.28 104 SER A C 1
ATOM 819 O O . SER A 1 104 ? -11.104 27.664 35.716 1.00 59.28 104 SER A O 1
ATOM 821 N N . ILE A 1 105 ? -12.657 26.432 36.754 1.00 61.69 105 ILE A N 1
ATOM 822 C CA . ILE A 1 105 ? -13.785 27.309 36.382 1.00 61.69 105 ILE A CA 1
ATOM 823 C C . ILE A 1 105 ? -13.529 28.756 36.851 1.00 61.69 105 ILE A C 1
ATOM 825 O O . ILE A 1 105 ? -13.988 29.699 36.212 1.00 61.69 105 ILE A O 1
ATOM 829 N N . LYS A 1 106 ? -12.745 28.943 37.923 1.00 57.16 106 LYS A N 1
ATOM 830 C CA . LYS A 1 106 ? -12.339 30.268 38.415 1.00 57.16 106 LYS A CA 1
ATOM 831 C C . LYS A 1 106 ? -11.457 31.028 37.419 1.00 57.16 106 LYS A C 1
ATOM 833 O O . LYS A 1 106 ? -11.714 32.204 37.188 1.00 57.16 106 LYS A O 1
ATOM 838 N N . ASP A 1 107 ? -10.523 30.347 36.759 1.00 60.56 107 ASP A N 1
ATOM 839 C CA . ASP A 1 107 ? -9.600 30.959 35.792 1.00 60.56 107 ASP A CA 1
ATOM 840 C C . ASP A 1 107 ? -10.355 31.452 34.543 1.00 60.56 107 ASP A C 1
ATOM 842 O O . ASP A 1 107 ? -10.016 32.469 33.943 1.00 60.56 107 ASP A O 1
ATOM 846 N N . PHE A 1 108 ? -11.437 30.756 34.170 1.00 60.81 108 PHE A N 1
ATOM 847 C CA . PHE A 1 108 ? -12.324 31.157 33.073 1.00 60.81 108 PHE A CA 1
ATOM 848 C C . PHE A 1 108 ? -13.201 32.371 33.432 1.00 60.81 108 PHE A C 1
ATOM 850 O O . PHE A 1 108 ? -13.488 33.219 32.583 1.00 60.81 108 PHE A O 1
ATOM 857 N N . ILE A 1 109 ? -13.620 32.478 34.696 1.00 61.66 109 ILE A N 1
ATOM 858 C CA . ILE A 1 109 ? -14.425 33.604 35.189 1.00 61.66 109 ILE A CA 1
ATOM 859 C C . ILE A 1 109 ? -13.573 34.877 35.282 1.00 61.66 109 ILE A C 1
ATOM 861 O O . ILE A 1 109 ? -14.037 35.943 34.879 1.00 61.66 109 ILE A O 1
ATOM 865 N N . GLU A 1 110 ? -12.320 34.783 35.729 1.00 57.34 110 GLU A N 1
ATOM 866 C CA . GLU A 1 110 ? -11.411 35.938 35.788 1.00 57.34 110 GLU A CA 1
ATOM 867 C C . GLU A 1 110 ? -11.084 36.492 34.392 1.00 57.34 110 GLU A C 1
ATOM 869 O O . GLU A 1 110 ? -11.083 37.708 34.192 1.00 57.34 110 GLU A O 1
ATOM 874 N N . LEU A 1 111 ? -10.923 35.620 33.391 1.00 57.97 111 LEU A N 1
ATOM 875 C CA . LEU A 1 111 ? -10.666 36.041 32.010 1.00 57.97 111 LEU A CA 1
ATOM 876 C C . LEU A 1 111 ? -11.863 36.755 31.356 1.00 57.97 111 LEU A C 1
ATOM 878 O O . LEU A 1 111 ? -11.683 37.546 30.433 1.00 57.97 111 LEU A O 1
ATOM 882 N N . THR A 1 112 ? -13.085 36.468 31.813 1.00 59.09 112 THR A N 1
ATOM 883 C CA . THR A 1 112 ? -14.326 37.023 31.245 1.00 59.09 112 THR A CA 1
ATOM 884 C C . THR A 1 112 ? -14.795 38.307 31.932 1.00 59.09 112 THR A C 1
ATOM 886 O O . THR A 1 112 ? -15.583 39.040 31.338 1.00 59.09 112 THR A O 1
ATOM 889 N N . HIS A 1 113 ? -14.283 38.627 33.127 1.00 54.84 113 HIS A N 1
ATOM 890 C CA . HIS A 1 113 ? -14.713 39.799 33.908 1.00 54.84 113 HIS A CA 1
ATOM 891 C C . HIS A 1 113 ? -13.616 40.859 34.127 1.00 54.84 113 HIS A C 1
ATOM 893 O O . HIS A 1 113 ? -13.897 41.923 34.674 1.00 54.84 113 HIS A O 1
ATOM 899 N N . GLY A 1 114 ? -12.388 40.638 33.648 1.00 48.69 114 GLY A N 1
ATOM 900 C CA . GLY A 1 114 ? -11.265 41.583 33.751 1.00 48.69 114 GLY A CA 1
ATOM 901 C C . GLY A 1 114 ? -11.288 42.778 32.782 1.00 48.69 114 GLY A C 1
ATOM 902 O O . GLY A 1 114 ? -10.232 43.202 32.323 1.00 48.69 114 GLY A O 1
ATOM 903 N N . SER A 1 115 ? -12.459 43.321 32.432 1.00 49.75 115 SER A N 1
ATOM 904 C CA . SER A 1 115 ? -12.563 44.577 31.669 1.00 49.75 115 SER A CA 1
ATOM 905 C C . SER A 1 115 ? -13.580 45.529 32.295 1.00 49.75 115 SER A C 1
ATOM 907 O O . SER A 1 115 ? -14.544 45.955 31.665 1.00 49.75 115 SER A O 1
ATOM 909 N N . THR A 1 116 ? -13.359 45.902 33.554 1.00 47.06 116 THR A N 1
ATOM 910 C CA . THR A 1 116 ? -13.858 47.189 34.042 1.00 47.06 116 THR A CA 1
ATOM 911 C C . THR A 1 116 ? -12.914 48.259 33.508 1.00 47.06 116 THR A C 1
ATOM 913 O O . THR A 1 116 ? -11.867 48.524 34.087 1.00 47.06 116 THR A O 1
ATOM 916 N N . ARG A 1 117 ? -13.248 48.807 32.335 1.00 42.56 117 ARG A N 1
ATOM 917 C CA . ARG A 1 117 ? -12.709 50.096 31.899 1.00 42.56 117 ARG A CA 1
ATOM 918 C C . ARG A 1 117 ? -13.192 51.151 32.883 1.00 42.56 117 ARG A C 1
ATOM 920 O O . ARG A 1 117 ? -14.392 51.266 33.114 1.00 42.56 117 ARG A O 1
ATOM 927 N N . ASP A 1 118 ? -12.248 51.904 33.415 1.00 43.94 118 ASP A N 1
ATOM 928 C CA . ASP A 1 118 ? -12.471 53.084 34.233 1.00 43.94 118 ASP A CA 1
ATOM 929 C C . ASP A 1 118 ? -13.357 54.067 33.450 1.00 43.94 118 ASP A C 1
ATOM 931 O O . ASP A 1 118 ? -12.935 54.648 32.449 1.00 43.94 118 ASP A O 1
ATOM 935 N N . THR A 1 119 ? -14.615 54.224 33.857 1.00 45.81 119 THR A N 1
ATOM 936 C CA . THR A 1 119 ? -15.474 55.324 33.403 1.00 45.81 119 THR A CA 1
ATOM 937 C C . THR A 1 119 ? -15.606 56.332 34.534 1.00 45.81 119 THR A C 1
ATOM 939 O O . THR A 1 119 ? -16.675 56.492 35.120 1.00 45.81 119 THR A O 1
ATOM 942 N N . GLU A 1 120 ? -14.508 57.010 34.856 1.00 43.47 120 GLU A N 1
ATOM 943 C CA . GLU A 1 120 ? -14.586 58.319 35.496 1.00 43.47 120 GLU A CA 1
ATOM 944 C C . GLU A 1 120 ? -14.774 59.367 34.393 1.00 43.47 120 GLU A C 1
ATOM 946 O O . GLU A 1 120 ? -13.876 59.607 33.589 1.00 43.47 120 GLU A O 1
ATOM 951 N N . GLY A 1 121 ? -15.965 59.970 34.334 1.00 49.84 121 GLY A N 1
ATOM 952 C CA . GLY A 1 121 ? -16.217 61.153 33.505 1.00 49.84 121 GLY A CA 1
ATOM 953 C C . GLY A 1 121 ? -17.415 61.059 32.563 1.00 49.84 121 GLY A C 1
ATOM 954 O O . GLY A 1 121 ? -17.252 61.128 31.348 1.00 49.84 121 GLY A O 1
ATOM 955 N N . PHE A 1 122 ? -18.630 60.979 33.109 1.00 39.16 122 PHE A N 1
ATOM 956 C CA . PHE A 1 122 ? -19.826 61.463 32.413 1.00 39.16 122 PHE A CA 1
ATOM 957 C C . PHE A 1 122 ? -20.835 61.977 33.446 1.00 39.16 122 PHE A C 1
ATOM 959 O O . PHE A 1 122 ? -21.661 61.234 33.967 1.00 39.16 122 PHE A O 1
ATOM 966 N N . THR A 1 123 ? -20.702 63.253 33.809 1.00 45.19 123 THR A N 1
ATOM 967 C CA . THR A 1 123 ? -21.699 63.987 34.596 1.00 45.19 123 THR A CA 1
ATOM 968 C C . THR A 1 123 ? -22.986 64.135 33.786 1.00 45.19 123 THR A C 1
ATOM 970 O O . THR A 1 123 ? -22.968 64.673 32.678 1.00 45.19 123 THR A O 1
ATOM 973 N N . ASP A 1 124 ? -24.080 63.650 34.365 1.00 44.78 124 ASP A N 1
ATOM 974 C CA . ASP A 1 124 ? -25.440 63.663 33.837 1.00 44.78 124 ASP A CA 1
ATOM 975 C C . ASP A 1 124 ? -25.975 65.104 33.710 1.00 44.78 124 ASP A C 1
ATOM 977 O O . ASP A 1 124 ? -26.124 65.833 34.691 1.00 44.78 124 ASP A O 1
ATOM 981 N N . VAL A 1 125 ? -26.228 65.541 32.476 1.00 54.56 125 VAL A N 1
ATOM 982 C CA . VAL A 1 125 ? -26.887 66.812 32.137 1.00 54.56 125 VAL A CA 1
ATOM 983 C C . VAL A 1 125 ? -28.395 66.589 32.150 1.00 54.56 125 VAL A C 1
ATOM 985 O O . VAL A 1 125 ? -29.007 66.422 31.093 1.00 54.56 125 VAL A O 1
ATOM 988 N N . ARG A 1 126 ? -29.010 66.576 33.341 1.00 51.34 126 ARG A N 1
ATOM 989 C CA . ARG A 1 126 ? -30.472 66.702 33.481 1.00 51.34 126 ARG A CA 1
ATOM 990 C C . ARG A 1 126 ? -30.953 66.990 34.907 1.00 51.34 126 ARG A C 1
ATOM 992 O O . ARG A 1 126 ? -31.758 66.256 35.457 1.00 51.34 126 ARG A O 1
ATOM 999 N N . GLU A 1 127 ? -30.545 68.125 35.464 1.00 49.16 127 GLU A N 1
ATOM 1000 C CA . GLU A 1 127 ? -31.292 68.758 36.563 1.00 49.16 127 GLU A CA 1
ATOM 1001 C C . GLU A 1 127 ? -31.089 70.284 36.545 1.00 49.16 127 GLU A C 1
ATOM 1003 O O . GLU A 1 127 ? -30.380 70.863 37.356 1.00 49.16 127 GLU A O 1
ATOM 1008 N N . MET A 1 128 ? -31.671 70.943 35.539 1.00 46.56 128 MET A N 1
ATOM 1009 C CA . MET A 1 128 ? -31.969 72.382 35.557 1.00 46.56 128 MET A CA 1
ATOM 1010 C C . MET A 1 128 ? -33.300 72.597 34.841 1.00 46.56 128 MET A C 1
ATOM 1012 O O . MET A 1 128 ? -33.356 72.906 33.651 1.00 46.56 128 MET A O 1
ATOM 1016 N N . ALA A 1 129 ? -34.375 72.349 35.577 1.00 46.78 129 ALA A N 1
ATOM 1017 C CA . ALA A 1 129 ? -35.708 72.828 35.263 1.00 46.78 129 ALA A CA 1
ATOM 1018 C C . ALA A 1 129 ? -36.410 73.126 36.590 1.00 46.78 129 ALA A C 1
ATOM 1020 O O . ALA A 1 129 ? -37.137 72.277 37.092 1.00 46.78 129 ALA A O 1
ATOM 1021 N N . GLU A 1 130 ? -36.107 74.295 37.155 1.00 40.00 130 GLU A N 1
ATOM 1022 C CA . GLU A 1 130 ? -37.033 75.204 37.851 1.00 40.00 130 GLU A CA 1
ATOM 1023 C C . GLU A 1 130 ? -36.361 76.569 38.057 1.00 40.00 130 GLU A C 1
ATOM 1025 O O . GLU A 1 130 ? -35.171 76.599 38.452 1.00 40.00 130 GLU A O 1
#

Secondary structure (DSSP, 8-state):
-------------B-TTT-SBPSS-TT-SPPTT---HHHHHHHHHHHHHHHHT--HHHHHHHHHHHHHHHHHTT--HHHHHHHHHHT-----------------HHHHHHHHH-----------------

Sequence (130 aa):
MSEKTNTNVKKTYTDPVTGKFIPGNPGGGRPKGSISFATKWKKFIEKIADNNEVEFDDVERELLSVAYKQAKAGNFSFYKDIFDRVYGKAKDEVKHSGAIGMFSIKDFIELTHGSTRDTEGFTDVREMAE

Foldseek 3Di:
DDDPQDDPPPFDQADPVPRDGDPDCRDDDDRPPDDAPLRVVQVVLVVVCVVVVHDSVVSVVVVVVVQVVCVVVVNNPVVVVSCCRNVNDDDDPDDDDDPPPPDDPVNVVCVVPPDPDDPDDDDDPDDPDD

Mean predicted aligned error: 18.46 Å

Radius of gyration: 33.01 Å; Cα contacts (8 Å, |Δi|>4): 47; chains: 1; bounding box: 49×94×60 Å

pLDDT: mean 71.54, std 15.62, range [36.62, 92.38]